Protein AF-A0A7Y7UM18-F1 (afdb_monomer)

Sequence (77 aa):
MTNLTVQINQDYKEKLDLLKQIIPNMDGSQITDDGKMVEVLIETFIGFLQEQAMHEHGHDHNHGDDSCGTGGCGCSH

Nearest PDB structures (foldseek):
  7ane-assembly1_aj  TM=3.668E-01  e=9.382E+00  Leishmania major

Secondary structure (DSSP, 8-state):
---------GGGHHHHHHHHHH---TTSPPP--HHHHHHHHHHHHHHHHHHHHHHTTT-------------------

pLDDT: mean 70.57, std 18.36, range [36.72, 88.94]

Solvent-accessible surface area (backbone atoms only — not comparable to full-atom values): 5220 Å² total; per-residue (Å²): 134,84,86,78,82,84,80,78,59,73,93,48,46,68,61,50,58,51,44,33,75,73,47,55,42,97,88,65,48,78,44,85,51,70,65,60,51,52,50,52,52,50,52,52,50,52,50,51,52,52,51,50,62,51,48,78,73,63,72,79,82,74,87,71,80,88,82,88,79,92,74,87,80,80,79,89,132

Structure (mmCIF, N/CA/C/O backbone):
data_AF-A0A7Y7UM18-F1
#
_entry.id   AF-A0A7Y7UM18-F1
#
loop_
_atom_site.group_PDB
_atom_site.id
_atom_site.type_symbol
_atom_site.label_atom_id
_atom_site.label_alt_id
_atom_site.label_comp_id
_atom_site.label_asym_id
_atom_site.label_entity_id
_atom_site.label_seq_id
_atom_site.pdbx_PDB_ins_code
_atom_site.Cartn_x
_atom_site.Cartn_y
_atom_site.Cartn_z
_atom_site.occupancy
_atom_site.B_iso_or_equiv
_atom_site.auth_seq_id
_atom_site.auth_comp_id
_atom_site.auth_asym_id
_atom_site.auth_atom_id
_atom_site.pdbx_PDB_model_num
ATOM 1 N N . MET A 1 1 ? 4.851 17.784 9.854 1.00 43.06 1 MET A N 1
ATOM 2 C CA . MET A 1 1 ? 4.282 16.521 9.342 1.00 43.06 1 MET A CA 1
ATOM 3 C C . MET A 1 1 ? 2.998 16.876 8.627 1.00 43.06 1 MET A C 1
ATOM 5 O O . MET A 1 1 ? 2.104 17.431 9.254 1.00 43.06 1 MET A O 1
ATOM 9 N N . THR A 1 2 ? 2.958 16.701 7.312 1.00 50.59 2 THR A N 1
ATOM 10 C CA . THR A 1 2 ? 1.780 17.024 6.503 1.00 50.59 2 THR A CA 1
ATOM 11 C C . THR A 1 2 ? 0.740 15.931 6.738 1.00 50.59 2 THR A C 1
ATOM 13 O O . THR A 1 2 ? 1.019 14.772 6.460 1.00 50.59 2 THR A O 1
ATOM 16 N N . ASN A 1 3 ? -0.425 16.272 7.295 1.00 57.16 3 ASN A N 1
ATOM 17 C CA . ASN A 1 3 ? -1.523 15.317 7.464 1.00 57.16 3 ASN A CA 1
ATOM 18 C C . ASN A 1 3 ? -2.179 15.082 6.101 1.00 57.16 3 ASN A C 1
ATOM 20 O O . ASN A 1 3 ? -3.014 15.874 5.664 1.00 57.16 3 ASN A O 1
ATOM 24 N N . LEU A 1 4 ? -1.764 14.022 5.410 1.00 61.19 4 LEU A N 1
ATOM 25 C CA . LEU A 1 4 ? -2.375 13.605 4.157 1.00 61.19 4 LEU A CA 1
ATOM 26 C C . LEU A 1 4 ? -3.625 12.784 4.488 1.00 61.19 4 LEU A C 1
ATOM 28 O O . LEU A 1 4 ? -3.535 11.717 5.086 1.00 61.19 4 LEU A O 1
ATOM 32 N N . THR A 1 5 ? -4.804 13.300 4.148 1.00 67.75 5 THR A N 1
ATOM 33 C CA . THR A 1 5 ? -6.055 12.547 4.314 1.00 67.75 5 THR A CA 1
ATOM 34 C C . THR A 1 5 ? -6.340 11.796 3.022 1.00 67.75 5 THR A C 1
ATOM 36 O O . THR A 1 5 ? -6.736 12.402 2.028 1.00 67.75 5 THR A O 1
ATOM 39 N N . VAL A 1 6 ? -6.133 10.480 3.032 1.00 66.50 6 VAL A N 1
ATOM 40 C CA . VAL A 1 6 ? -6.472 9.606 1.905 1.00 66.50 6 VAL A CA 1
ATOM 41 C C . VAL A 1 6 ? -7.932 9.185 2.052 1.00 66.50 6 VAL A C 1
ATOM 43 O O . VAL A 1 6 ? -8.284 8.450 2.969 1.00 66.50 6 VAL A O 1
ATOM 46 N N . GLN A 1 7 ? -8.797 9.682 1.167 1.00 70.88 7 GLN A N 1
ATOM 47 C CA . GLN A 1 7 ? -10.192 9.248 1.080 1.00 70.88 7 GLN A CA 1
ATOM 48 C C . GLN A 1 7 ? -10.348 8.330 -0.124 1.00 70.88 7 GLN A C 1
ATOM 50 O O . GLN A 1 7 ? -10.163 8.752 -1.265 1.00 70.88 7 GLN A O 1
ATOM 55 N N . ILE A 1 8 ? -10.681 7.070 0.139 1.00 73.62 8 ILE A N 1
ATOM 56 C CA . ILE A 1 8 ? -10.877 6.067 -0.902 1.00 73.62 8 ILE A CA 1
ATOM 57 C C . ILE A 1 8 ? -12.355 6.048 -1.266 1.00 73.62 8 ILE A C 1
ATOM 59 O O . ILE A 1 8 ? -13.215 5.828 -0.413 1.00 73.62 8 ILE A O 1
ATOM 63 N N . ASN A 1 9 ? -12.652 6.296 -2.542 1.00 83.88 9 ASN A N 1
ATOM 64 C CA . ASN A 1 9 ? -14.010 6.146 -3.045 1.00 83.88 9 ASN A CA 1
ATOM 65 C C . ASN A 1 9 ? -14.444 4.674 -2.908 1.00 83.88 9 ASN A C 1
ATOM 67 O O . ASN A 1 9 ? -13.662 3.752 -3.150 1.00 83.88 9 ASN A O 1
ATOM 71 N N . GLN A 1 10 ? -15.698 4.464 -2.519 1.00 82.06 10 GLN A N 1
ATOM 72 C CA . GLN A 1 10 ? -16.278 3.166 -2.200 1.00 82.06 10 GLN A CA 1
ATOM 73 C C . GLN A 1 10 ? -16.150 2.155 -3.350 1.00 82.06 10 GLN A C 1
ATOM 75 O O . GLN A 1 10 ? -15.924 0.976 -3.088 1.00 82.06 10 GLN A O 1
ATOM 80 N N . ASP A 1 11 ? -16.159 2.626 -4.599 1.00 86.81 11 ASP A N 1
ATOM 81 C CA . ASP A 1 11 ? -15.965 1.808 -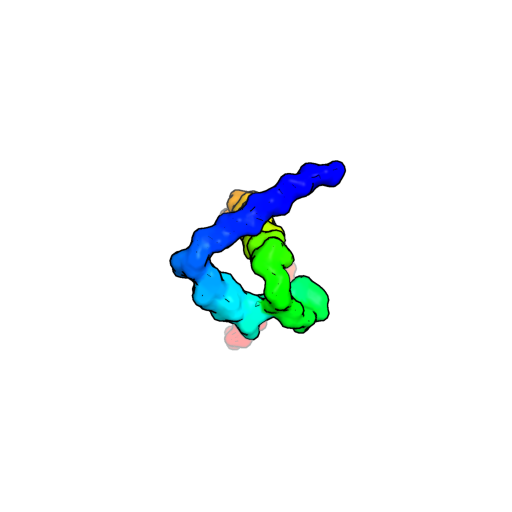5.807 1.00 86.81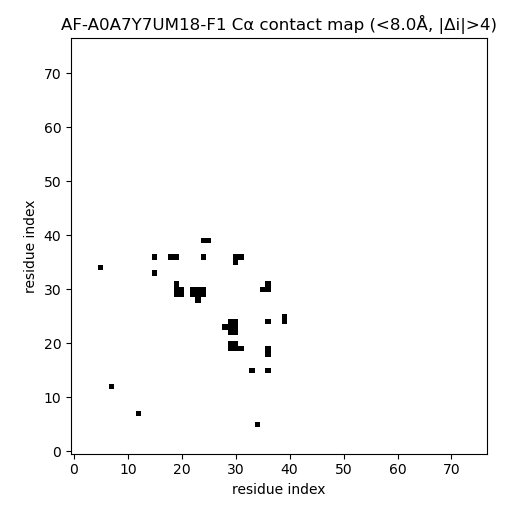 11 ASP A CA 1
ATOM 82 C C . ASP A 1 11 ? -14.611 1.070 -5.854 1.00 86.81 11 ASP A C 1
ATOM 84 O O . ASP A 1 11 ? -14.448 0.076 -6.566 1.00 86.81 11 ASP A O 1
ATOM 88 N N . TYR A 1 12 ? -13.612 1.562 -5.118 1.00 83.56 12 TYR A N 1
ATOM 89 C CA . TYR A 1 12 ? -12.269 0.980 -5.069 1.00 83.56 12 TYR A CA 1
ATOM 90 C C . TYR A 1 12 ? -12.012 0.178 -3.795 1.00 83.56 12 TYR A C 1
ATOM 92 O O . TYR A 1 12 ? -10.978 -0.481 -3.701 1.00 83.56 12 TYR A O 1
ATOM 100 N N . LYS A 1 13 ? -12.947 0.186 -2.839 1.00 84.06 13 LYS A N 1
ATOM 101 C CA . LYS A 1 13 ? -12.759 -0.440 -1.529 1.00 84.06 13 LYS A CA 1
ATOM 102 C C . LYS A 1 13 ? -12.571 -1.951 -1.631 1.00 84.06 13 LYS A C 1
ATOM 104 O O . LYS A 1 13 ? -11.607 -2.475 -1.092 1.00 84.06 13 LYS A O 1
ATOM 109 N N . GLU A 1 14 ? -13.412 -2.634 -2.40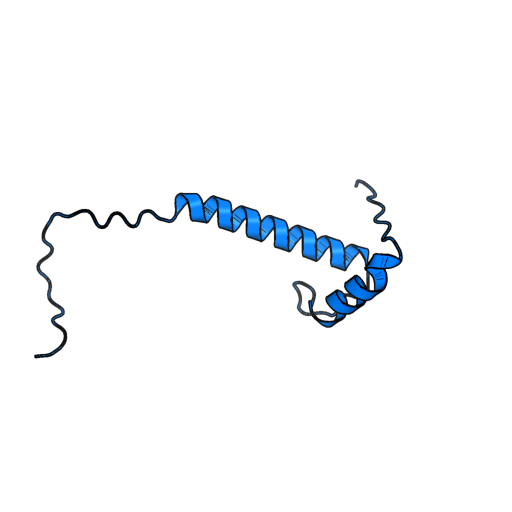5 1.00 87.38 14 GLU A N 1
ATOM 110 C CA . GLU A 1 14 ? -13.301 -4.089 -2.600 1.00 87.38 14 GLU A CA 1
ATOM 111 C C . GLU A 1 14 ? -11.971 -4.489 -3.250 1.00 87.38 14 GLU A C 1
ATOM 113 O O . GLU A 1 14 ? -11.349 -5.479 -2.869 1.00 87.38 14 GLU A O 1
ATOM 118 N N . LYS A 1 15 ? -11.499 -3.687 -4.211 1.00 87.38 15 LYS A N 1
ATOM 119 C CA . LYS A 1 15 ? -10.205 -3.910 -4.868 1.00 87.38 15 LYS A CA 1
ATOM 120 C C . LYS A 1 15 ? -9.056 -3.708 -3.887 1.00 87.38 15 LYS A C 1
ATOM 122 O O . LYS A 1 15 ? -8.083 -4.451 -3.926 1.00 87.38 15 LYS A O 1
ATOM 127 N N . LEU A 1 16 ? -9.176 -2.727 -3.000 1.00 86.31 16 LEU A N 1
ATOM 128 C CA . LEU A 1 16 ? -8.174 -2.454 -1.983 1.00 86.31 16 LEU A CA 1
ATOM 129 C C . LEU A 1 16 ? -8.137 -3.547 -0.904 1.00 86.31 16 LEU A C 1
ATOM 131 O O . LEU A 1 16 ? -7.057 -3.993 -0.531 1.00 86.31 16 LEU A O 1
ATOM 135 N N . ASP A 1 17 ? -9.296 -4.038 -0.462 1.00 87.44 17 ASP A N 1
ATOM 136 C CA . ASP A 1 17 ? -9.399 -5.181 0.454 1.00 87.44 17 ASP A CA 1
ATOM 137 C C . ASP A 1 17 ? -8.816 -6.464 -0.149 1.00 87.44 17 ASP A C 1
ATOM 139 O O . ASP A 1 17 ? -8.201 -7.264 0.559 1.00 87.44 17 ASP A O 1
ATOM 143 N N . LEU A 1 18 ? -8.959 -6.658 -1.463 1.00 88.94 18 LEU A N 1
ATOM 144 C CA . LEU A 1 18 ? -8.284 -7.747 -2.164 1.00 88.94 18 LEU A CA 1
ATOM 145 C C . LEU A 1 18 ? -6.760 -7.565 -2.131 1.00 88.94 18 LEU A C 1
ATOM 147 O O . LEU A 1 18 ? -6.036 -8.509 -1.822 1.00 88.94 18 LEU A O 1
ATOM 151 N N . LEU A 1 19 ? -6.262 -6.357 -2.405 1.00 87.25 19 LEU A N 1
ATOM 152 C CA . LEU A 1 19 ? -4.824 -6.076 -2.380 1.00 87.25 19 LEU A CA 1
ATOM 153 C C . LEU A 1 19 ? -4.216 -6.310 -0.993 1.00 87.25 19 LEU A C 1
ATOM 155 O O . LEU A 1 19 ? -3.162 -6.929 -0.909 1.00 87.25 19 LEU A O 1
ATOM 159 N N . LYS A 1 20 ? -4.910 -5.937 0.085 1.00 87.88 20 LYS A N 1
ATOM 160 C CA . LYS A 1 20 ? -4.480 -6.205 1.470 1.00 87.88 20 LYS A CA 1
ATOM 161 C C . LYS A 1 20 ? -4.338 -7.689 1.817 1.00 87.88 20 LYS A C 1
ATOM 163 O O . LYS A 1 20 ? -3.596 -8.043 2.730 1.00 87.88 20 LYS A O 1
ATOM 168 N N . GLN A 1 21 ? -5.083 -8.561 1.138 1.00 87.06 21 GLN A N 1
ATOM 169 C CA . GLN A 1 21 ? -4.995 -10.011 1.342 1.00 87.06 21 GLN A CA 1
ATOM 170 C C . GLN A 1 21 ? -3.822 -10.635 0.587 1.00 87.06 21 GLN A C 1
ATOM 172 O O . GLN A 1 21 ? -3.319 -11.678 0.994 1.00 87.06 21 GLN A O 1
ATOM 177 N N . ILE A 1 22 ? -3.414 -10.016 -0.521 1.00 87.44 22 ILE A N 1
ATOM 178 C CA . ILE A 1 22 ? -2.410 -10.564 -1.435 1.00 87.44 22 ILE A CA 1
ATOM 179 C C . ILE A 1 22 ? -1.028 -9.981 -1.145 1.00 87.44 22 ILE A C 1
ATOM 181 O O . ILE A 1 22 ? -0.029 -10.691 -1.233 1.00 87.44 22 ILE A O 1
ATOM 185 N N . ILE A 1 23 ? -0.970 -8.690 -0.824 1.00 84.62 23 ILE A N 1
ATOM 186 C CA . ILE A 1 23 ? 0.268 -7.937 -0.672 1.00 84.62 23 ILE A CA 1
ATOM 187 C C . ILE A 1 23 ? 0.546 -7.769 0.825 1.00 84.62 23 ILE A C 1
ATOM 189 O O . ILE A 1 23 ? -0.157 -7.012 1.501 1.00 84.62 23 ILE A O 1
ATOM 193 N N . PRO A 1 24 ? 1.553 -8.472 1.365 1.00 81.25 24 PRO A N 1
ATOM 194 C CA . PRO A 1 24 ? 2.023 -8.217 2.713 1.00 81.25 24 PRO A CA 1
ATOM 195 C C . PRO A 1 24 ? 2.787 -6.890 2.766 1.00 81.25 24 PRO A C 1
ATOM 197 O O . PRO A 1 24 ? 3.285 -6.388 1.757 1.00 81.25 24 PRO A O 1
ATOM 200 N N . ASN A 1 25 ? 2.910 -6.336 3.965 1.00 81.88 25 ASN A N 1
ATOM 201 C CA . ASN A 1 25 ? 3.773 -5.193 4.214 1.00 81.88 25 ASN A CA 1
ATOM 202 C C . ASN A 1 25 ? 5.252 -5.562 3.997 1.00 81.88 25 ASN A C 1
ATOM 204 O O . ASN A 1 25 ? 5.602 -6.742 3.933 1.00 81.88 25 ASN A O 1
ATOM 208 N N . MET A 1 26 ? 6.143 -4.566 3.956 1.00 73.06 26 MET A N 1
ATOM 209 C CA . MET A 1 26 ? 7.589 -4.797 3.787 1.00 73.06 26 MET A CA 1
ATOM 210 C C . MET A 1 26 ? 8.191 -5.721 4.858 1.00 73.06 26 MET A C 1
ATOM 212 O O . MET A 1 26 ? 9.156 -6.432 4.595 1.00 73.06 26 MET A O 1
ATOM 216 N N . ASP A 1 27 ? 7.616 -5.733 6.062 1.00 80.25 27 ASP A N 1
ATOM 217 C CA . ASP A 1 27 ? 8.012 -6.617 7.164 1.00 80.25 27 ASP A CA 1
ATOM 218 C C . ASP A 1 27 ? 7.353 -8.015 7.117 1.00 80.25 27 ASP A C 1
ATOM 220 O O . ASP A 1 27 ? 7.603 -8.854 7.982 1.00 80.25 27 ASP A O 1
ATOM 224 N N . GLY A 1 28 ? 6.522 -8.282 6.107 1.00 78.06 28 GLY A N 1
ATOM 225 C CA . GLY A 1 28 ? 5.801 -9.541 5.925 1.00 78.06 28 GLY A CA 1
ATOM 226 C C . GLY A 1 28 ? 4.467 -9.630 6.672 1.00 78.06 28 GLY A C 1
ATOM 227 O O . GLY A 1 28 ? 3.746 -10.613 6.491 1.00 78.06 28 GLY A O 1
ATOM 228 N N . SER A 1 29 ? 4.106 -8.639 7.497 1.00 85.12 29 SER A N 1
ATOM 229 C CA . SER A 1 29 ? 2.806 -8.608 8.176 1.00 85.12 29 SER A CA 1
ATOM 230 C C . SER A 1 29 ? 1.646 -8.257 7.243 1.00 85.12 29 SER A C 1
ATOM 232 O O . SER A 1 29 ? 1.804 -7.654 6.183 1.00 85.12 29 SER A O 1
ATOM 234 N N . GLN A 1 30 ? 0.439 -8.639 7.655 1.00 86.31 30 GLN A N 1
ATOM 235 C CA . GLN A 1 30 ? -0.782 -8.298 6.936 1.00 86.31 30 GLN A CA 1
ATOM 236 C C . GLN A 1 30 ? -1.122 -6.810 7.101 1.00 86.31 30 GLN A C 1
ATOM 238 O O . GLN A 1 30 ? -1.139 -6.282 8.216 1.00 86.31 30 GLN A O 1
ATOM 243 N N . ILE A 1 31 ? -1.474 -6.152 5.997 1.00 86.31 31 ILE A N 1
ATOM 244 C CA . ILE A 1 31 ? -1.919 -4.758 5.999 1.00 86.31 31 ILE A CA 1
ATOM 245 C C . ILE A 1 31 ? -3.422 -4.709 6.285 1.00 86.31 31 ILE A C 1
ATOM 247 O O . ILE A 1 31 ? -4.226 -5.264 5.543 1.00 86.31 31 ILE A O 1
ATOM 251 N N . THR A 1 32 ? -3.821 -4.025 7.355 1.00 85.38 32 THR A N 1
ATOM 252 C CA . THR A 1 32 ? -5.240 -3.850 7.721 1.00 85.38 32 THR A CA 1
ATOM 253 C C . THR A 1 32 ? -5.756 -2.439 7.441 1.00 85.38 32 THR A C 1
ATOM 255 O O . THR A 1 32 ? -6.951 -2.251 7.210 1.00 85.38 32 THR A O 1
ATOM 258 N N . ASP A 1 33 ? -4.857 -1.457 7.396 1.00 86.38 33 ASP A N 1
ATOM 259 C CA . ASP A 1 33 ? -5.169 -0.046 7.185 1.00 86.38 33 ASP A CA 1
ATOM 260 C C . ASP A 1 33 ? -5.141 0.338 5.698 1.00 86.38 33 ASP A C 1
ATOM 262 O O . ASP A 1 33 ? -4.262 -0.086 4.946 1.00 86.38 33 ASP A O 1
ATOM 266 N N . ASP A 1 34 ? -6.119 1.141 5.275 1.00 84.31 34 ASP A N 1
ATOM 267 C CA . ASP A 1 34 ? -6.239 1.606 3.889 1.00 84.31 34 ASP A CA 1
ATOM 268 C C . ASP A 1 34 ? -5.077 2.525 3.493 1.00 84.31 34 ASP A C 1
ATOM 270 O O . ASP A 1 34 ? -4.517 2.388 2.405 1.00 84.31 34 ASP A O 1
ATOM 274 N N . GLY A 1 35 ? -4.696 3.444 4.384 1.00 84.06 35 GLY A N 1
ATOM 275 C CA . GLY A 1 35 ? -3.617 4.401 4.152 1.00 84.06 35 GLY A CA 1
ATOM 276 C C . GLY A 1 35 ? -2.277 3.699 3.978 1.00 84.06 35 GLY A C 1
ATOM 277 O O . GLY A 1 35 ? -1.587 3.944 2.992 1.00 84.06 35 GLY A O 1
ATOM 278 N N . LYS A 1 36 ? -1.964 2.744 4.858 1.00 85.56 36 LYS A N 1
ATOM 279 C CA . LYS A 1 36 ? -0.748 1.922 4.754 1.00 85.56 36 LYS A CA 1
ATOM 280 C C . LYS A 1 36 ? -0.674 1.130 3.453 1.00 85.56 36 LYS A C 1
ATOM 282 O O . LYS A 1 36 ? 0.392 1.036 2.857 1.00 85.56 36 LYS A O 1
ATOM 287 N N . MET A 1 37 ? -1.796 0.576 2.989 1.00 87.06 37 MET A N 1
ATOM 288 C CA . MET A 1 37 ? -1.831 -0.130 1.704 1.00 87.06 37 MET A CA 1
ATOM 289 C C . MET A 1 37 ? -1.476 0.818 0.553 1.00 87.06 37 MET A C 1
ATOM 291 O O . MET A 1 37 ? -0.702 0.461 -0.332 1.00 87.06 37 MET A O 1
ATOM 295 N N . VAL A 1 38 ? -2.011 2.041 0.574 1.00 86.75 38 VAL A N 1
ATOM 296 C CA . VAL A 1 38 ? -1.704 3.066 -0.433 1.00 86.75 38 VAL A CA 1
ATOM 297 C C . VAL A 1 38 ? -0.241 3.511 -0.356 1.00 86.75 38 VAL A C 1
ATOM 299 O O . VAL A 1 38 ? 0.392 3.652 -1.399 1.00 86.75 38 VAL A O 1
ATOM 302 N N . GLU A 1 39 ? 0.316 3.682 0.842 1.00 86.12 39 GLU A N 1
ATOM 303 C CA . GLU A 1 39 ? 1.736 4.008 1.036 1.00 86.12 39 GLU A CA 1
ATOM 304 C C . GLU A 1 39 ? 2.648 2.948 0.405 1.00 86.12 39 GLU A C 1
ATOM 306 O O . GLU A 1 39 ? 3.496 3.290 -0.417 1.00 86.12 39 GLU A O 1
ATOM 311 N N . VAL A 1 40 ? 2.400 1.663 0.678 1.00 86.19 40 VAL A N 1
ATOM 312 C CA . VAL A 1 40 ? 3.174 0.550 0.099 1.00 86.19 40 VAL A CA 1
ATOM 313 C C . VAL A 1 40 ? 3.098 0.538 -1.431 1.00 86.19 40 VAL A C 1
ATOM 315 O O . VAL A 1 40 ? 4.105 0.310 -2.107 1.00 86.19 40 VAL A O 1
ATOM 318 N N . LEU A 1 41 ? 1.923 0.813 -2.005 1.00 87.31 41 LEU A N 1
ATOM 319 C CA . LEU A 1 41 ? 1.761 0.902 -3.461 1.00 87.31 41 LEU A CA 1
ATOM 320 C C . LEU A 1 41 ? 2.566 2.064 -4.054 1.00 87.31 41 LEU A C 1
ATOM 322 O O . LEU A 1 41 ? 3.179 1.904 -5.110 1.00 87.31 41 LEU A O 1
ATOM 326 N N . ILE A 1 42 ? 2.582 3.218 -3.382 1.00 87.19 42 ILE A N 1
ATOM 327 C CA . ILE A 1 42 ? 3.359 4.387 -3.811 1.00 87.19 42 ILE A CA 1
ATOM 328 C C . ILE A 1 42 ? 4.858 4.087 -3.735 1.00 87.19 42 ILE A C 1
ATOM 330 O O . ILE A 1 42 ? 5.574 4.358 -4.697 1.00 87.19 42 ILE A O 1
ATOM 334 N N . GLU A 1 43 ? 5.336 3.502 -2.638 1.00 86.56 43 GLU A N 1
ATOM 335 C CA . GLU A 1 43 ? 6.750 3.145 -2.471 1.00 86.56 43 GLU A CA 1
ATOM 336 C C . GLU A 1 43 ? 7.207 2.130 -3.521 1.00 86.56 43 GLU A C 1
ATOM 338 O O . GLU A 1 43 ? 8.243 2.325 -4.159 1.00 86.56 43 GLU A O 1
ATOM 343 N N . THR A 1 44 ? 6.394 1.102 -3.777 1.00 85.69 44 THR A N 1
ATOM 344 C CA . THR A 1 44 ? 6.663 0.104 -4.823 1.00 85.69 44 THR A CA 1
ATOM 345 C C . THR A 1 44 ? 6.729 0.756 -6.204 1.00 85.69 44 THR A C 1
ATOM 347 O O . THR A 1 44 ? 7.622 0.460 -6.996 1.00 85.69 44 THR A O 1
ATOM 350 N N . PHE A 1 45 ? 5.811 1.682 -6.498 1.00 87.12 45 PHE A N 1
ATOM 351 C CA . PHE A 1 45 ? 5.799 2.404 -7.768 1.00 87.12 45 PHE A CA 1
ATOM 352 C C . PHE A 1 45 ? 7.023 3.315 -7.935 1.00 87.12 45 PHE A C 1
ATOM 354 O O . PHE A 1 45 ? 7.617 3.354 -9.010 1.00 87.12 45 PHE A O 1
ATOM 361 N N . ILE A 1 46 ? 7.438 4.017 -6.877 1.00 87.06 46 ILE A N 1
ATOM 362 C CA . ILE A 1 46 ? 8.659 4.834 -6.894 1.00 87.06 46 ILE A CA 1
ATOM 363 C C . ILE A 1 46 ? 9.891 3.951 -7.117 1.00 87.06 46 ILE A C 1
ATOM 365 O O . ILE A 1 46 ? 10.733 4.307 -7.941 1.00 87.06 46 ILE A O 1
ATOM 369 N N . GLY A 1 47 ? 9.979 2.805 -6.434 1.00 87.06 47 GLY A N 1
ATOM 370 C CA . GLY A 1 47 ? 11.053 1.830 -6.637 1.00 87.06 47 GLY A CA 1
ATOM 371 C C . GLY A 1 47 ? 11.136 1.376 -8.094 1.00 87.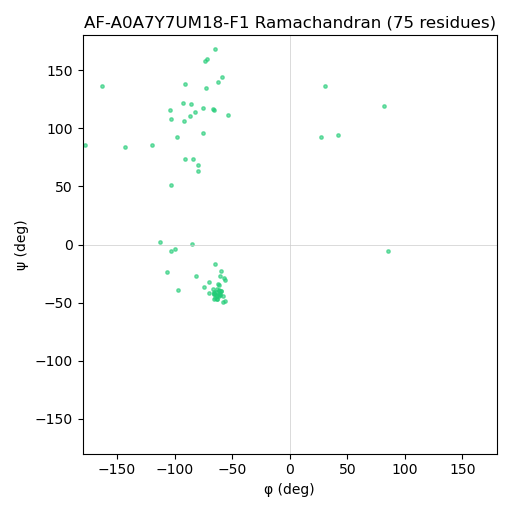06 47 GLY A C 1
ATOM 372 O O . GLY A 1 47 ? 12.189 1.490 -8.714 1.00 87.06 47 GLY A O 1
ATOM 373 N N . PHE A 1 48 ? 9.997 1.005 -8.681 1.00 87.75 48 PHE A N 1
ATOM 374 C CA . PHE A 1 48 ? 9.915 0.629 -10.092 1.00 87.75 48 PHE A CA 1
ATOM 375 C C . PHE A 1 48 ? 10.396 1.741 -11.042 1.00 87.75 48 PHE A C 1
ATOM 377 O O . PHE A 1 48 ? 11.148 1.477 -11.980 1.00 87.75 48 PHE A O 1
ATOM 384 N N . LEU A 1 49 ? 10.000 2.999 -10.810 1.00 87.44 49 LEU A N 1
ATOM 385 C CA . LEU A 1 49 ? 10.460 4.130 -11.628 1.00 87.44 49 LEU A CA 1
ATOM 386 C C . LEU A 1 49 ? 11.976 4.348 -11.517 1.00 87.44 49 LEU A C 1
ATOM 388 O O . LEU A 1 49 ? 12.624 4.664 -12.515 1.00 87.44 49 LEU A O 1
ATOM 392 N N . GLN A 1 50 ?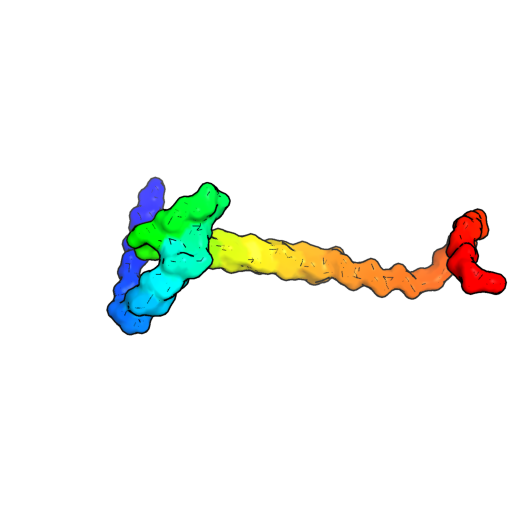 12.545 4.178 -10.322 1.00 85.88 50 GLN A N 1
ATOM 393 C CA . GLN A 1 50 ? 13.991 4.270 -10.113 1.00 85.88 50 GLN A CA 1
ATOM 394 C C . GLN A 1 50 ? 14.732 3.145 -10.841 1.00 85.88 50 GLN A C 1
ATOM 396 O O . GLN A 1 50 ? 15.732 3.414 -11.506 1.00 85.88 50 GLN A O 1
ATOM 401 N N . GLU A 1 51 ? 14.220 1.915 -10.782 1.00 83.50 51 GLU A N 1
ATOM 402 C CA . GLU A 1 51 ? 14.775 0.778 -11.521 1.00 83.50 51 GLU A CA 1
ATOM 403 C C . GLU A 1 51 ? 14.739 1.015 -13.033 1.00 83.50 51 GLU A C 1
ATOM 405 O O . GLU A 1 51 ? 15.740 0.771 -13.703 1.00 83.50 51 GLU A O 1
ATOM 410 N N . GLN A 1 52 ? 13.639 1.549 -13.578 1.00 77.25 52 GLN A N 1
ATOM 411 C CA . GLN A 1 52 ? 13.555 1.882 -15.005 1.00 77.25 52 GLN A CA 1
ATOM 412 C C . GLN A 1 52 ? 14.546 2.976 -15.412 1.00 77.25 52 GLN A C 1
ATOM 414 O O . GLN A 1 52 ? 15.242 2.821 -16.415 1.00 77.25 52 GLN A O 1
ATOM 419 N N . ALA A 1 53 ? 14.677 4.036 -14.610 1.00 74.88 53 ALA A N 1
ATOM 420 C CA . ALA A 1 53 ? 15.648 5.100 -14.863 1.00 74.88 53 ALA A CA 1
ATOM 421 C C . ALA A 1 53 ? 17.102 4.588 -14.823 1.00 74.88 53 ALA A C 1
ATOM 423 O O . ALA A 1 53 ? 17.952 5.057 -15.582 1.00 74.88 53 ALA A O 1
ATOM 424 N N . MET A 1 54 ? 17.392 3.607 -13.962 1.00 67.88 54 MET A N 1
ATOM 425 C CA . MET A 1 54 ? 18.690 2.930 -13.909 1.00 67.88 54 MET A CA 1
ATOM 426 C C . MET A 1 54 ? 18.888 1.947 -15.073 1.00 67.88 54 MET A C 1
ATOM 428 O O . MET A 1 54 ? 19.992 1.852 -15.607 1.00 67.88 54 MET A O 1
ATOM 432 N N . HIS A 1 55 ? 17.835 1.252 -15.513 1.00 57.41 55 HIS A N 1
ATOM 433 C CA . HIS A 1 55 ? 17.879 0.333 -16.655 1.00 57.41 55 HIS A CA 1
ATOM 434 C C . HIS A 1 55 ? 18.048 1.053 -18.002 1.00 57.41 55 HIS A C 1
ATOM 436 O O . HIS A 1 55 ? 18.743 0.525 -18.870 1.00 57.41 55 HIS A O 1
ATOM 442 N N . GLU A 1 56 ? 17.519 2.271 -18.173 1.00 52.53 56 GLU A N 1
ATOM 443 C CA . GLU A 1 56 ? 17.824 3.118 -19.342 1.00 52.53 56 GLU A CA 1
ATOM 444 C C . GLU A 1 56 ? 19.303 3.559 -19.400 1.00 52.53 56 GLU A C 1
ATOM 446 O O . GLU A 1 56 ? 19.783 3.937 -20.465 1.00 52.53 56 GLU A O 1
ATOM 451 N N . HIS A 1 57 ? 20.056 3.453 -18.297 1.00 47.28 57 HIS A N 1
ATOM 452 C CA . HIS A 1 57 ? 21.518 3.635 -18.262 1.00 47.28 57 HIS A CA 1
ATOM 453 C C . HIS A 1 57 ? 22.314 2.314 -18.272 1.00 47.28 57 HIS A C 1
ATOM 455 O O . HIS A 1 57 ? 23.543 2.346 -18.290 1.00 47.28 57 HIS A O 1
ATOM 461 N N . GLY A 1 58 ? 21.644 1.156 -18.240 1.00 48.50 58 GLY A N 1
ATOM 462 C CA . GLY A 1 58 ? 22.263 -0.155 -18.004 1.00 48.50 58 GLY A CA 1
ATOM 463 C C . GLY A 1 58 ? 22.259 -1.120 -19.192 1.00 48.50 58 GLY A C 1
ATOM 464 O O . GLY A 1 58 ? 22.729 -2.244 -19.048 1.00 48.50 58 GLY A O 1
ATOM 465 N N . HIS A 1 59 ? 21.745 -0.719 -20.358 1.00 45.75 59 HIS A N 1
ATOM 466 C CA . HIS A 1 59 ? 21.750 -1.545 -21.571 1.00 45.75 59 HIS A CA 1
ATOM 467 C C . HIS A 1 59 ? 22.831 -1.100 -22.572 1.00 45.75 59 HIS A C 1
ATOM 469 O O . HIS A 1 59 ? 22.560 -0.926 -23.756 1.00 45.75 59 HIS A O 1
ATOM 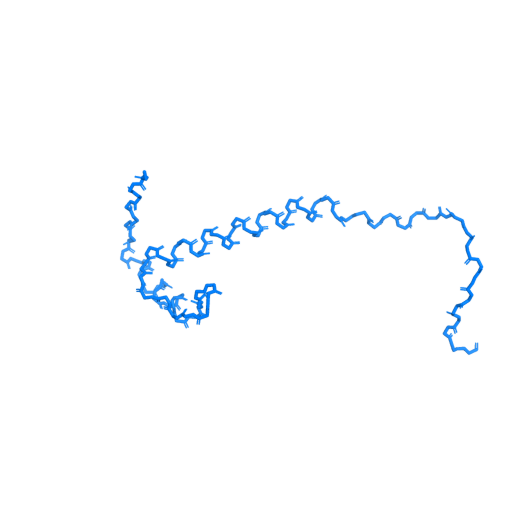475 N N . ASP A 1 60 ? 24.078 -0.953 -22.113 1.00 43.78 60 ASP A N 1
ATOM 476 C CA . ASP A 1 60 ? 25.238 -0.990 -23.013 1.00 43.78 60 ASP A CA 1
ATOM 477 C C . ASP A 1 60 ? 25.627 -2.459 -23.244 1.00 43.78 60 ASP A C 1
ATOM 479 O O . ASP A 1 60 ? 26.599 -2.986 -22.711 1.00 43.78 60 ASP A O 1
ATOM 483 N N . HIS A 1 61 ? 24.820 -3.164 -24.041 1.00 48.16 61 HIS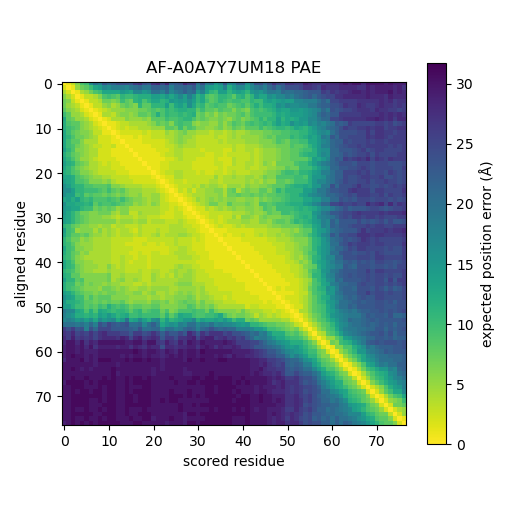 A N 1
ATOM 484 C CA . HIS A 1 61 ? 25.312 -4.331 -24.771 1.00 48.16 61 HIS A CA 1
ATOM 485 C C . HIS A 1 61 ? 26.062 -3.837 -26.012 1.00 48.16 61 HIS A C 1
ATOM 487 O O . HIS A 1 61 ? 25.662 -4.115 -27.141 1.00 48.16 61 HIS A O 1
ATOM 493 N N . ASN A 1 62 ? 27.160 -3.104 -25.817 1.00 39.19 62 ASN A N 1
ATOM 494 C CA . ASN A 1 62 ? 28.118 -2.862 -26.884 1.00 39.19 62 ASN A CA 1
ATOM 495 C C . ASN A 1 62 ? 29.195 -3.953 -26.844 1.00 39.19 62 ASN A C 1
ATOM 497 O O . ASN A 1 62 ? 30.336 -3.730 -26.450 1.00 39.19 62 ASN A O 1
ATOM 501 N N . HIS A 1 63 ? 28.832 -5.165 -27.273 1.00 40.91 63 HIS A N 1
ATOM 502 C CA . HIS A 1 63 ? 29.826 -6.096 -27.812 1.00 40.91 63 HIS A CA 1
ATOM 503 C C . HIS A 1 63 ? 30.117 -5.700 -29.267 1.00 40.91 63 HIS A C 1
ATOM 505 O O . HIS A 1 63 ? 29.743 -6.387 -30.214 1.00 40.91 63 HIS A O 1
ATOM 511 N N . GLY A 1 64 ? 30.756 -4.540 -29.418 1.00 39.69 64 GLY A N 1
ATOM 512 C CA . GLY A 1 64 ? 31.432 -4.097 -30.627 1.00 39.69 64 GLY A CA 1
ATOM 513 C C . GLY A 1 64 ? 32.924 -4.378 -30.482 1.00 39.69 64 GLY A C 1
ATOM 514 O O . GLY A 1 64 ? 33.626 -3.590 -29.868 1.00 39.69 64 GLY A O 1
ATOM 515 N N . ASP A 1 65 ? 33.315 -5.555 -30.967 1.00 49.88 65 ASP A N 1
ATOM 516 C CA . ASP A 1 65 ? 34.587 -5.953 -31.594 1.00 49.88 65 ASP A CA 1
ATOM 517 C C . ASP A 1 65 ? 35.928 -5.278 -31.193 1.00 49.88 65 ASP A C 1
ATOM 519 O O . ASP A 1 65 ? 36.071 -4.059 -31.184 1.00 49.88 65 ASP A O 1
ATOM 523 N N . ASP A 1 66 ? 36.943 -6.143 -31.026 1.00 44.50 66 ASP A N 1
ATOM 524 C CA . ASP A 1 66 ? 38.397 -5.911 -30.856 1.00 44.50 66 ASP A CA 1
ATOM 525 C C . ASP A 1 66 ? 38.921 -5.533 -29.440 1.00 44.50 66 ASP A C 1
ATOM 527 O O . ASP A 1 66 ? 38.601 -4.491 -28.888 1.00 44.50 66 ASP A O 1
ATOM 531 N N . SER A 1 67 ? 39.812 -6.280 -28.764 1.00 43.00 67 SER A N 1
ATOM 532 C CA . SER A 1 67 ? 40.803 -7.238 -29.261 1.00 43.00 67 SER A CA 1
ATOM 533 C C . SER A 1 67 ? 41.336 -8.188 -28.163 1.00 43.00 67 SER A C 1
ATOM 535 O O . SER A 1 67 ? 41.671 -7.773 -27.056 1.00 43.00 67 SER A O 1
ATOM 537 N N . CYS A 1 68 ? 41.439 -9.472 -28.524 1.00 49.34 68 CYS A N 1
ATOM 538 C CA . CYS A 1 68 ? 42.392 -10.500 -28.076 1.00 49.34 68 CYS A CA 1
ATOM 539 C C . CYS A 1 68 ? 42.777 -10.613 -26.582 1.00 49.34 68 CYS A C 1
ATOM 541 O O . CYS A 1 68 ? 43.801 -10.1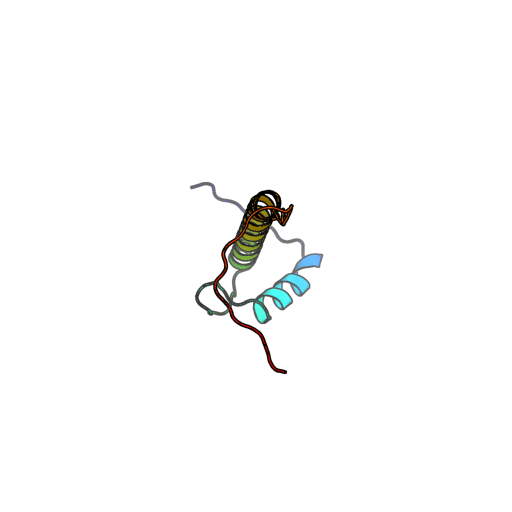01 -26.135 1.00 49.34 68 CYS A O 1
ATOM 543 N N . GLY A 1 69 ? 42.065 -11.490 -25.868 1.00 37.50 69 GLY A N 1
ATOM 544 C CA . GLY A 1 69 ?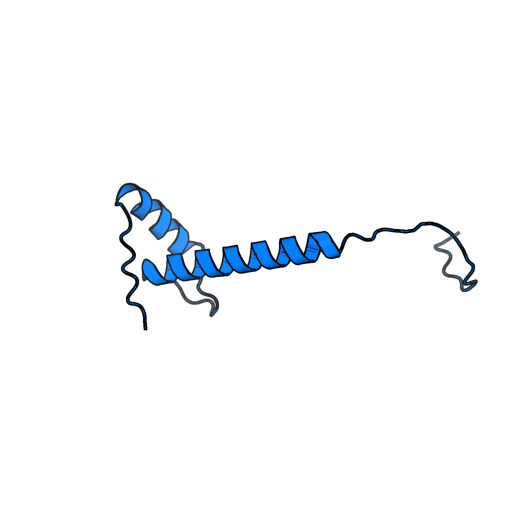 42.560 -12.202 -24.687 1.00 37.50 69 GLY A CA 1
ATOM 545 C C . GLY A 1 69 ? 42.526 -13.708 -24.937 1.00 37.50 69 GLY A C 1
ATOM 546 O O . GLY A 1 69 ? 41.557 -14.382 -24.607 1.00 37.50 69 GLY A O 1
ATOM 547 N N . THR A 1 70 ? 43.576 -14.242 -25.556 1.00 54.50 70 THR A N 1
ATOM 548 C CA . THR A 1 70 ? 43.869 -15.680 -25.592 1.00 54.50 70 THR A CA 1
ATOM 549 C C . THR A 1 70 ? 43.895 -16.246 -24.171 1.00 54.50 70 THR A C 1
ATOM 551 O O . THR A 1 70 ? 44.805 -15.946 -23.402 1.00 54.50 70 THR A O 1
ATOM 554 N N . GLY A 1 71 ? 42.919 -17.084 -23.829 1.00 46.00 71 GLY A N 1
ATOM 555 C CA . GLY A 1 71 ? 42.845 -17.758 -22.534 1.00 46.00 71 GLY A CA 1
ATOM 556 C C . GLY A 1 71 ? 41.637 -18.679 -22.493 1.00 46.00 71 GLY A C 1
ATOM 557 O O . GLY A 1 71 ? 40.549 -18.262 -22.124 1.00 46.00 71 GLY A O 1
ATOM 558 N N . GLY A 1 72 ? 41.822 -19.902 -22.983 1.00 51.59 72 GLY A N 1
ATOM 559 C CA . GLY A 1 72 ? 40.751 -20.799 -23.391 1.00 51.59 72 GLY A CA 1
ATOM 560 C C . GLY A 1 72 ? 39.729 -21.172 -22.316 1.00 51.59 72 GLY A C 1
ATOM 561 O O . GLY A 1 72 ? 40.059 -21.462 -21.172 1.00 51.59 72 GLY A O 1
ATOM 562 N N . CYS A 1 73 ? 38.489 -21.311 -22.769 1.00 43.09 73 CYS A N 1
ATOM 563 C CA . CYS A 1 73 ? 37.599 -22.376 -22.330 1.00 43.09 73 CYS A CA 1
ATOM 564 C C . CYS A 1 73 ? 36.772 -22.803 -23.541 1.00 43.09 73 CYS A C 1
ATOM 566 O O . CYS A 1 73 ? 35.672 -22.319 -23.784 1.00 43.09 73 CYS A O 1
ATOM 568 N N . GLY A 1 74 ? 37.376 -23.685 -24.340 1.00 42.84 74 GLY A N 1
ATOM 569 C CA . GLY A 1 74 ? 36.650 -24.486 -25.306 1.00 42.84 74 GLY A CA 1
ATOM 570 C C . GLY A 1 74 ? 35.725 -25.431 -24.553 1.00 42.84 74 GLY A C 1
ATOM 571 O O . GLY A 1 74 ? 36.170 -26.305 -23.809 1.00 42.84 74 GLY A O 1
ATOM 572 N N . CYS A 1 75 ? 34.434 -25.227 -24.756 1.00 47.88 75 CYS A N 1
ATOM 573 C CA . CYS A 1 75 ? 33.419 -26.238 -24.555 1.00 47.88 75 CYS A CA 1
ATOM 574 C C . CYS A 1 75 ? 33.639 -27.345 -25.606 1.00 47.88 75 CYS A C 1
ATOM 576 O O . CYS A 1 75 ? 33.579 -27.083 -26.799 1.00 47.88 75 CYS A O 1
ATOM 578 N N . SER A 1 76 ? 33.942 -28.555 -25.137 1.00 44.03 76 SER A N 1
ATOM 579 C CA . SER A 1 76 ? 33.665 -29.872 -25.739 1.00 44.03 76 SER A CA 1
ATOM 580 C C . SER A 1 76 ? 33.528 -30.007 -27.274 1.00 44.03 76 SER A C 1
ATOM 582 O O . SER A 1 76 ? 32.408 -29.957 -27.781 1.00 44.03 76 SER A O 1
ATOM 584 N N . HIS A 1 77 ? 34.628 -30.320 -27.972 1.00 36.72 77 HIS A N 1
ATOM 585 C CA . HIS A 1 77 ? 34.873 -31.526 -28.807 1.00 36.72 77 HIS A CA 1
ATOM 586 C C . HIS A 1 77 ? 36.050 -31.311 -29.763 1.00 36.72 77 HIS A C 1
ATOM 588 O O . HIS A 1 77 ? 36.069 -30.273 -30.458 1.00 36.72 77 HIS A O 1
#

Radius of gyration: 23.25 Å; Cα contacts (8 Å, |Δi|>4): 24; chains: 1; bounding box: 60×48×41 Å

Mean predicted aligned error: 14.59 Å

Foldseek 3Di:
DDPDDDDDDPVCVVVQVVLQVVDADPVRHGDPDSVSSVVRVVVVVVVVVVVVVVVVVVPPPPPPDDDDDPDDDDDDD